Protein AF-R5IJN1-F1 (afdb_monomer_lite)

Secondary structure (DSSP, 8-state):
--EEEEEETTEEEEEETT--EEEEESSHHHHHHTT-

Structure (mmCIF, N/CA/C/O backbone):
data_AF-R5IJN1-F1
#
_entry.id   AF-R5IJN1-F1
#
loop_
_atom_site.group_PDB
_atom_site.id
_atom_site.type_symbol
_atom_site.label_atom_id
_atom_site.label_alt_id
_atom_site.label_comp_id
_atom_site.label_asym_id
_atom_site.label_entity_id
_atom_site.label_seq_id
_atom_site.pdbx_PDB_ins_code
_atom_site.Cartn_x
_atom_site.Cartn_y
_atom_site.Cartn_z
_atom_site.occupancy
_atom_site.B_iso_or_equiv
_atom_site.auth_seq_id
_atom_site.auth_comp_id
_atom_site.auth_asym_id
_atom_site.auth_atom_id
_atom_site.pdbx_PDB_model_num
ATOM 1 N N . MET A 1 1 ? 0.287 7.660 12.070 1.00 72.75 1 MET A N 1
ATOM 2 C CA . MET A 1 1 ? -0.945 7.290 11.345 1.00 72.75 1 MET A CA 1
ATOM 3 C C . MET A 1 1 ? -0.660 5.943 10.708 1.00 72.75 1 MET A C 1
ATOM 5 O O . MET A 1 1 ? 0.328 5.857 9.995 1.00 72.75 1 MET A O 1
ATOM 9 N N . GLU A 1 2 ? -1.393 4.885 11.051 1.00 87.31 2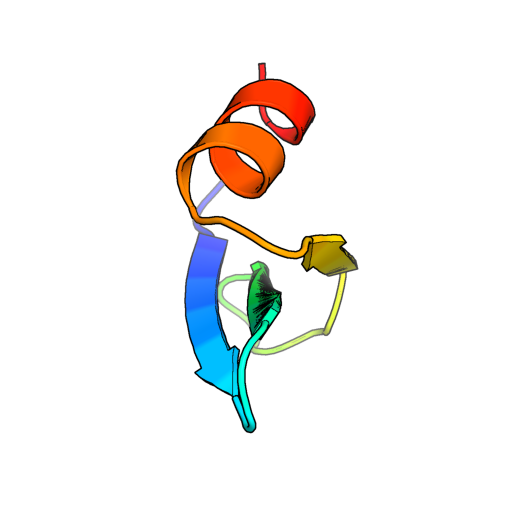 GLU A N 1
ATOM 10 C CA . GLU A 1 2 ? -1.175 3.572 10.425 1.00 87.31 2 GLU A CA 1
ATOM 11 C C . GLU A 1 2 ? -1.821 3.536 9.041 1.00 87.31 2 GLU A C 1
ATOM 13 O O . GLU A 1 2 ? -2.967 3.961 8.854 1.00 87.31 2 GLU A O 1
ATOM 18 N N . ILE A 1 3 ? -1.056 3.031 8.083 1.00 92.50 3 ILE A N 1
ATOM 19 C CA . ILE A 1 3 ? -1.415 2.937 6.675 1.00 92.50 3 ILE A CA 1
ATOM 20 C C . ILE A 1 3 ? -1.034 1.558 6.153 1.00 92.50 3 ILE A C 1
ATOM 22 O O . ILE A 1 3 ? -0.105 0.920 6.647 1.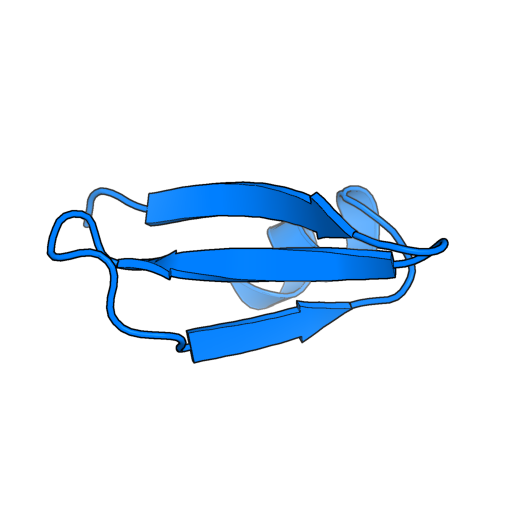00 92.50 3 ILE A O 1
ATOM 26 N N . THR A 1 4 ? -1.762 1.088 5.151 1.00 94.50 4 THR A N 1
ATOM 27 C CA . THR A 1 4 ? -1.502 -0.193 4.497 1.00 94.50 4 THR A CA 1
ATOM 28 C C . THR A 1 4 ? -1.349 0.032 3.005 1.00 94.50 4 THR A C 1
ATOM 30 O O . THR A 1 4 ? -2.245 0.584 2.371 1.00 94.50 4 THR A O 1
ATOM 33 N N . MET A 1 5 ? -0.232 -0.426 2.449 1.00 94.06 5 MET A N 1
ATOM 34 C CA . MET A 1 5 ? 0.018 -0.433 1.010 1.00 94.06 5 MET A CA 1
ATOM 35 C C . MET A 1 5 ? -0.347 -1.802 0.435 1.00 94.06 5 MET A C 1
ATOM 37 O O . MET A 1 5 ? -0.077 -2.833 1.054 1.00 94.06 5 MET A O 1
ATOM 41 N N . ARG A 1 6 ? -0.995 -1.825 -0.730 1.00 95.38 6 ARG A N 1
ATOM 42 C CA . ARG A 1 6 ? -1.404 -3.057 -1.416 1.00 95.38 6 ARG A CA 1
ATOM 43 C C . ARG A 1 6 ? -1.043 -2.986 -2.887 1.00 95.38 6 ARG A C 1
ATOM 45 O O . ARG A 1 6 ? -1.396 -2.021 -3.550 1.00 95.38 6 ARG A O 1
ATOM 52 N N . TYR A 1 7 ? -0.414 -4.036 -3.403 1.00 95.06 7 TYR A N 1
ATOM 53 C CA . TYR A 1 7 ? -0.149 -4.153 -4.833 1.00 95.06 7 TYR A CA 1
ATOM 54 C C . TYR A 1 7 ? -1.396 -4.678 -5.554 1.00 95.06 7 TYR A C 1
ATOM 56 O O . TYR A 1 7 ? -1.860 -5.789 -5.286 1.00 95.06 7 TYR A O 1
ATOM 64 N N . VAL A 1 8 ? -1.957 -3.880 -6.459 1.00 94.06 8 VAL A N 1
ATOM 65 C CA . VAL A 1 8 ? -3.194 -4.173 -7.184 1.00 94.06 8 VAL A CA 1
ATOM 66 C C . VAL A 1 8 ? -2.961 -3.922 -8.666 1.00 94.06 8 VAL A C 1
ATOM 68 O O . VAL A 1 8 ? -2.732 -2.801 -9.086 1.00 94.06 8 VAL A O 1
ATOM 71 N N . ARG A 1 9 ? -3.046 -4.980 -9.482 1.00 92.06 9 ARG A N 1
ATOM 72 C CA . ARG A 1 9 ? -3.051 -4.894 -10.960 1.00 92.06 9 ARG A CA 1
ATOM 73 C C . ARG A 1 9 ? -1.911 -4.067 -11.592 1.00 92.06 9 ARG A C 1
ATOM 75 O O . ARG A 1 9 ? -2.072 -3.594 -12.710 1.00 92.06 9 ARG A O 1
ATOM 82 N N . GLY A 1 10 ? -0.755 -3.980 -10.935 1.00 93.31 10 GLY A N 1
ATOM 83 C CA . GLY A 1 10 ? 0.431 -3.297 -11.465 1.00 93.31 10 GLY A CA 1
ATOM 84 C C . GLY A 1 10 ? 0.741 -1.952 -10.814 1.00 93.31 10 GLY A C 1
ATOM 85 O O . GLY A 1 10 ? 1.787 -1.391 -11.112 1.00 93.31 10 GLY A O 1
ATOM 86 N N . HIS A 1 11 ? -0.109 -1.472 -9.906 1.00 95.69 11 HIS A N 1
ATOM 87 C CA . HIS A 1 11 ? 0.134 -0.27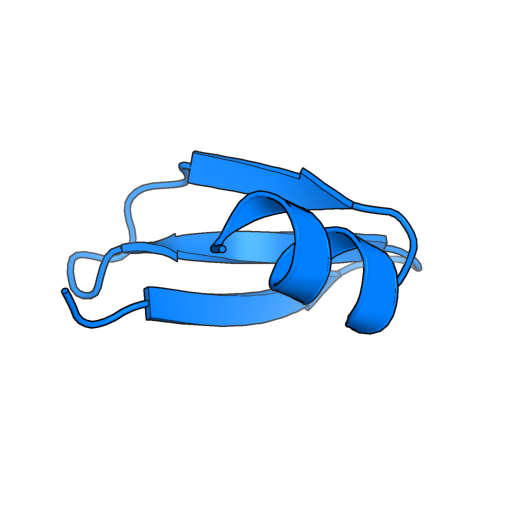0 -9.112 1.00 95.69 11 HIS A CA 1
ATOM 88 C C . HIS A 1 11 ? -0.037 -0.559 -7.615 1.00 95.69 11 HIS A C 1
ATOM 90 O O . HIS A 1 11 ? -0.509 -1.623 -7.206 1.00 95.69 11 HIS A O 1
ATOM 96 N N . VAL A 1 12 ? 0.368 0.387 -6.780 1.00 97.12 12 VAL A N 1
ATOM 97 C CA . VAL A 1 12 ? 0.232 0.360 -5.324 1.00 97.12 12 VAL A CA 1
ATOM 98 C C . VAL A 1 12 ? -0.942 1.234 -4.910 1.00 97.12 12 VAL A C 1
ATOM 100 O O . VAL A 1 12 ? -1.060 2.379 -5.327 1.00 97.12 12 VAL A O 1
ATOM 103 N N . GLU A 1 13 ? -1.807 0.714 -4.052 1.00 97.62 13 GLU A N 1
ATOM 104 C CA . GLU A 1 13 ? -2.895 1.460 -3.426 1.00 97.62 13 GLU A CA 1
ATOM 105 C C . GLU A 1 13 ? -2.626 1.616 -1.932 1.00 97.62 13 GLU A C 1
ATOM 107 O O . GLU A 1 13 ? -2.252 0.656 -1.252 1.00 97.62 13 GLU A O 1
ATOM 112 N N . VAL A 1 14 ? -2.831 2.825 -1.416 1.00 95.94 14 VAL A N 1
ATOM 113 C CA . VAL A 1 14 ? -2.596 3.181 -0.018 1.00 95.94 14 VAL A CA 1
ATOM 114 C C . VAL A 1 14 ? -3.929 3.378 0.687 1.00 95.94 14 VAL A C 1
ATOM 116 O O . VAL A 1 14 ? -4.811 4.103 0.223 1.00 95.94 14 VAL A O 1
ATOM 119 N N . TYR A 1 15 ? -4.058 2.737 1.842 1.00 96.56 15 TYR A N 1
ATOM 120 C CA . TYR A 1 15 ? -5.254 2.743 2.669 1.00 96.56 15 TYR A CA 1
ATOM 121 C C . TYR A 1 15 ? -4.935 3.213 4.086 1.00 96.56 15 TYR A C 1
ATOM 123 O O . TYR A 1 15 ? -3.829 3.005 4.583 1.00 96.56 15 TYR A O 1
ATOM 131 N N . THR A 1 16 ? -5.922 3.785 4.774 1.00 94.31 16 THR A N 1
ATOM 132 C CA . THR A 1 16 ? -5.861 3.970 6.231 1.00 94.31 16 T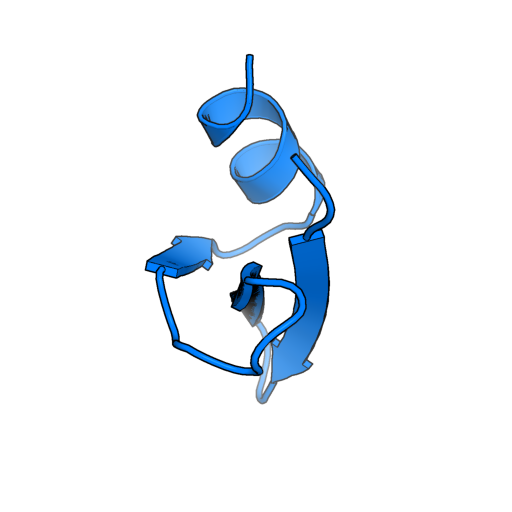HR A CA 1
ATOM 133 C C . THR A 1 16 ? -5.947 2.623 6.954 1.00 94.31 16 THR A C 1
ATOM 135 O O . THR A 1 16 ? -6.415 1.633 6.390 1.00 94.31 16 THR A O 1
ATOM 138 N N . ALA A 1 17 ? -5.605 2.597 8.244 1.00 91.00 17 ALA A N 1
ATOM 139 C CA . ALA A 1 17 ? -5.848 1.438 9.111 1.00 91.00 17 ALA A CA 1
ATOM 140 C C . ALA A 1 17 ? -7.321 0.972 9.133 1.00 91.00 17 ALA A C 1
ATOM 142 O O . ALA A 1 17 ? -7.598 -0.205 9.342 1.00 91.00 17 ALA A O 1
ATOM 143 N N . ALA A 1 18 ? -8.273 1.877 8.875 1.00 93.50 18 ALA A N 1
ATOM 144 C CA . ALA A 1 18 ? -9.696 1.550 8.767 1.00 93.50 18 ALA A CA 1
ATOM 145 C C . ALA A 1 18 ? -10.085 0.957 7.395 1.00 93.50 18 ALA A C 1
ATOM 147 O O . ALA A 1 18 ? -11.255 0.665 7.160 1.00 93.50 18 ALA A O 1
ATOM 148 N N . GLY A 1 19 ? -9.127 0.800 6.476 1.00 93.44 19 GLY A N 1
ATOM 149 C CA . GLY A 1 19 ? -9.361 0.313 5.118 1.00 93.44 19 GLY A CA 1
ATOM 150 C C . GLY A 1 19 ? -9.941 1.360 4.167 1.00 93.44 19 GLY A C 1
ATOM 151 O O . GLY A 1 19 ? -10.423 0.998 3.096 1.00 93.44 19 GLY A O 1
ATOM 152 N N . GLN A 1 20 ? -9.906 2.648 4.523 1.00 95.44 20 GLN A N 1
ATOM 153 C CA . GLN A 1 20 ? -10.340 3.714 3.621 1.00 95.44 20 GLN A CA 1
ATOM 154 C C . GLN A 1 20 ? -9.244 3.994 2.596 1.00 95.44 20 GLN A C 1
ATOM 156 O O . GLN A 1 20 ? -8.097 4.222 2.978 1.00 95.44 20 GLN A O 1
ATOM 161 N N . PHE A 1 21 ? -9.600 3.999 1.314 1.00 95.06 21 PHE A N 1
ATOM 162 C CA . PHE A 1 21 ? -8.683 4.373 0.243 1.00 95.06 21 PHE A CA 1
ATOM 163 C C . PHE A 1 21 ? -8.220 5.824 0.414 1.00 95.06 21 PHE A C 1
ATOM 165 O O . PHE A 1 21 ? -9.037 6.714 0.668 1.00 95.06 21 PHE A O 1
ATOM 172 N N . LEU A 1 22 ? -6.915 6.046 0.280 1.00 94.81 22 LEU A N 1
ATOM 173 C CA . LEU A 1 22 ? -6.311 7.374 0.290 1.00 94.81 22 LEU A CA 1
ATOM 174 C C . LEU A 1 22 ? -5.913 7.783 -1.128 1.00 94.81 22 LEU A C 1
ATOM 176 O O . LEU A 1 22 ? -6.437 8.763 -1.650 1.00 94.81 22 LEU A O 1
ATOM 180 N N . PHE A 1 23 ? -5.005 7.028 -1.745 1.00 95.69 23 PHE A N 1
ATOM 181 C CA . PHE A 1 23 ? -4.490 7.286 -3.090 1.00 95.69 23 PHE A CA 1
ATOM 182 C C . PHE A 1 23 ? -3.812 6.034 -3.663 1.00 95.69 23 PHE A C 1
ATOM 184 O O . PHE A 1 23 ? -3.645 5.028 -2.971 1.00 95.69 23 PHE A O 1
ATOM 191 N N . SER A 1 24 ? -3.410 6.103 -4.930 1.00 96.12 24 SER A N 1
ATOM 192 C CA . SER A 1 24 ? -2.621 5.078 -5.614 1.00 96.12 24 SER A CA 1
ATOM 193 C C . SER A 1 24 ? -1.372 5.681 -6.251 1.00 96.12 24 SER A C 1
ATOM 195 O O . SER A 1 24 ? -1.383 6.854 -6.619 1.00 96.12 24 SER A O 1
ATOM 197 N N . ALA A 1 25 ? -0.331 4.872 -6.413 1.00 96.38 25 ALA A N 1
ATOM 198 C CA . ALA A 1 25 ? 0.929 5.218 -7.066 1.00 96.38 25 ALA A CA 1
ATOM 199 C C . ALA A 1 25 ? 1.419 4.034 -7.908 1.00 96.38 25 ALA A C 1
ATOM 201 O O . ALA A 1 25 ? 1.049 2.898 -7.618 1.00 96.38 25 ALA A O 1
ATOM 202 N N . ASP A 1 26 ? 2.257 4.252 -8.918 1.00 95.69 26 ASP A N 1
ATOM 203 C CA . ASP A 1 26 ? 2.725 3.154 -9.771 1.00 95.69 26 ASP A CA 1
ATOM 204 C C . ASP A 1 26 ? 3.722 2.250 -9.027 1.00 95.69 26 ASP A C 1
ATOM 206 O O . ASP A 1 26 ? 3.757 1.035 -9.236 1.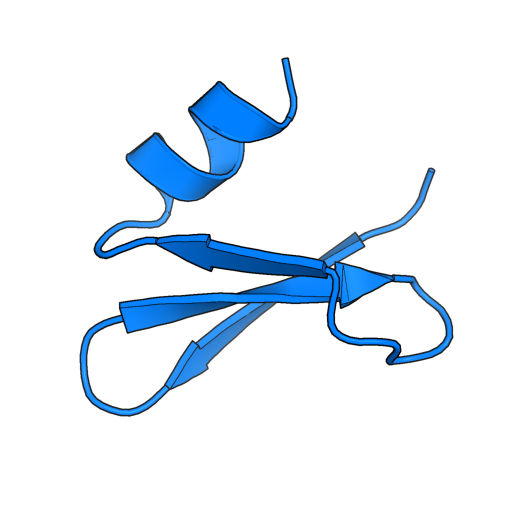00 95.69 26 ASP A O 1
ATOM 210 N N . THR A 1 27 ? 4.497 2.816 -8.094 1.00 94.81 27 THR A N 1
ATOM 211 C CA . THR A 1 27 ? 5.484 2.071 -7.295 1.00 94.81 27 THR A CA 1
ATOM 212 C C . THR A 1 27 ? 5.373 2.337 -5.795 1.00 94.81 27 THR A C 1
ATOM 214 O O . THR A 1 27 ? 4.871 3.370 -5.355 1.00 94.81 27 THR A O 1
ATOM 217 N N . GLU A 1 28 ? 5.902 1.419 -4.978 1.00 92.38 28 GLU A N 1
ATOM 218 C CA . GLU A 1 28 ? 5.982 1.615 -3.521 1.00 92.38 28 GLU A CA 1
ATOM 219 C C . GLU A 1 28 ? 6.858 2.820 -3.155 1.00 92.38 28 GLU A C 1
ATOM 221 O O . GLU A 1 28 ? 6.588 3.494 -2.167 1.00 92.38 28 GLU A O 1
ATOM 226 N N . ALA A 1 29 ? 7.877 3.122 -3.967 1.00 94.19 29 ALA A N 1
ATOM 227 C CA . ALA A 1 29 ? 8.747 4.276 -3.764 1.00 94.19 29 ALA A CA 1
ATOM 228 C C . ALA A 1 29 ? 7.989 5.599 -3.942 1.00 94.19 29 ALA A C 1
ATOM 230 O O . ALA A 1 29 ? 8.116 6.495 -3.113 1.00 94.19 29 ALA A O 1
ATOM 231 N N . GLU A 1 30 ? 7.163 5.706 -4.984 1.00 95.44 30 GLU A N 1
ATOM 232 C CA . GLU A 1 30 ? 6.273 6.856 -5.170 1.00 95.44 30 GLU A CA 1
ATOM 233 C C . GLU A 1 30 ? 5.238 6.945 -4.048 1.00 95.44 30 GLU A C 1
ATOM 235 O O . GLU A 1 30 ? 5.024 8.022 -3.496 1.00 95.44 30 GLU A O 1
ATOM 240 N N . ALA A 1 31 ? 4.644 5.812 -3.656 1.00 94.56 31 ALA A N 1
ATOM 241 C CA . ALA A 1 31 ? 3.696 5.777 -2.550 1.00 94.56 31 ALA A CA 1
ATOM 242 C C . ALA A 1 31 ? 4.329 6.273 -1.240 1.00 94.56 31 ALA A C 1
ATOM 244 O O . ALA A 1 31 ? 3.706 7.046 -0.517 1.00 94.56 31 ALA A O 1
ATOM 245 N N . ALA A 1 32 ? 5.565 5.856 -0.949 1.00 92.69 32 ALA A N 1
ATOM 246 C CA . ALA A 1 32 ? 6.328 6.291 0.217 1.00 92.69 32 ALA A CA 1
ATOM 247 C C . ALA A 1 32 ? 6.693 7.782 0.156 1.00 92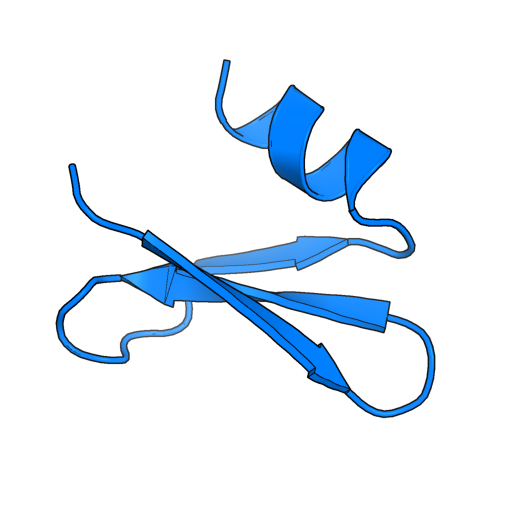.69 32 ALA A C 1
ATOM 249 O O . ALA A 1 32 ? 6.549 8.473 1.158 1.00 92.69 32 ALA A O 1
ATOM 250 N N . ALA A 1 33 ? 7.094 8.293 -1.012 1.00 94.81 33 ALA A N 1
ATOM 251 C CA . ALA A 1 33 ? 7.415 9.710 -1.196 1.00 94.81 33 ALA A CA 1
ATOM 252 C C . ALA A 1 33 ? 6.199 10.634 -1.000 1.00 94.81 33 ALA A C 1
ATOM 254 O O . ALA A 1 33 ? 6.359 11.780 -0.603 1.00 94.81 33 ALA A O 1
ATOM 255 N N . MET A 1 34 ? 4.979 10.147 -1.252 1.00 91.19 34 MET A N 1
ATOM 256 C CA . MET A 1 34 ? 3.740 10.892 -0.979 1.00 91.19 34 MET A CA 1
ATOM 257 C C . MET A 1 34 ? 3.318 10.873 0.502 1.00 91.19 34 MET A C 1
ATOM 259 O O . MET A 1 34 ? 2.320 11.503 0.856 1.00 91.19 34 MET A O 1
ATOM 263 N N . LEU A 1 35 ? 4.024 10.117 1.350 1.00 88.44 35 LEU A N 1
ATOM 264 C CA . LEU A 1 35 ? 3.753 9.989 2.786 1.00 88.44 35 LEU A CA 1
ATOM 265 C C . LEU A 1 35 ? 4.765 10.726 3.672 1.00 88.44 35 LEU A C 1
ATOM 267 O O . LEU A 1 35 ? 4.510 10.836 4.875 1.00 88.44 35 LEU A O 1
ATOM 271 N N . GLU A 1 36 ? 5.885 11.186 3.103 1.00 82.06 36 GLU A N 1
ATOM 272 C CA . GLU A 1 36 ? 6.739 12.223 3.705 1.00 82.06 36 GLU A CA 1
ATOM 273 C C . GLU A 1 36 ? 6.029 13.584 3.719 1.00 82.06 36 GLU A C 1
ATOM 275 O O . GLU A 1 36 ? 6.155 14.284 4.752 1.00 82.06 36 GLU A O 1
#

pLDDT: mean 93.22, std 4.53, range [72.75, 97.62]

Radius of gyration: 8.93 Å; chains: 1; bounding box: 19×17×23 Å

Foldseek 3Di:
DDKDWDDDPQWIWIAHPVRHTDDIGNDPVVVVVVVD

Sequence (36 aa):
MEITMRYVRGHVEVYTAAGQFLFSADTEAEAAAMLE